Protein AF-A0A3L7ZQC3-F1 (afdb_monomer_lite)

Radius of gyration: 14.86 Å; chains: 1; bounding box: 31×25×50 Å

Secondary structure (DSSP, 8-state):
-PPPEEETTTEEE--TTGGGTB-TT----HHHHHHHHHHHHHHTTS-HHHHHHHHHHHHTTPPBEEEE-TT-SSSEEEETTTTEEEESSGGG--HHHHHHHHHHHHIIIIIIGGG--GGGTTHHHHHHH-

Organism: Parabacteroides distasonis (NCBI:txid823)

Sequence (130 aa):
MGKRYYIGDLWYFEFPHLKDIYAPMSNLNIAEKSYLEYALQTITQRPADFSKVYQKLLATKKLIKFQINPKAISNAQYNKDNISIEFKDSYVIDDDKLMEELLHAAQHLVYYGEVMDNKYRYYEFEVKCF

pLDDT: mean 83.05, std 15.86, range [41.5, 97.81]

Structure (mmCIF, N/CA/C/O backbone):
data_AF-A0A3L7ZQC3-F1
#
_entry.id   AF-A0A3L7ZQC3-F1
#
loop_
_atom_site.group_PDB
_atom_site.id
_atom_site.type_symbol
_atom_site.label_atom_id
_atom_site.label_alt_id
_atom_site.label_comp_id
_atom_site.label_asym_id
_atom_site.label_entity_id
_atom_site.label_seq_id
_atom_site.pdbx_PDB_ins_code
_atom_site.Cartn_x
_atom_site.Cartn_y
_atom_site.Cartn_z
_atom_site.occupancy
_atom_site.B_iso_or_equiv
_atom_site.auth_seq_id
_atom_site.auth_comp_id
_atom_site.auth_asym_id
_atom_site.auth_atom_id
_atom_site.pdbx_PDB_model_num
ATOM 1 N N . MET A 1 1 ? -13.328 6.052 -14.174 1.00 42.12 1 MET A N 1
ATOM 2 C CA . MET A 1 1 ? -12.371 5.551 -15.187 1.00 42.12 1 MET A CA 1
ATOM 3 C C . MET A 1 1 ? -10.971 5.636 -14.600 1.00 42.12 1 MET A C 1
ATOM 5 O O . MET A 1 1 ? -10.645 6.679 -14.048 1.00 42.12 1 MET A O 1
ATOM 9 N N . GLY A 1 2 ? -10.211 4.536 -14.616 1.00 52.31 2 GLY A N 1
ATOM 10 C CA . GLY A 1 2 ? -8.848 4.475 -14.069 1.00 52.31 2 GLY A CA 1
ATOM 11 C C . GLY A 1 2 ? -7.821 5.178 -14.963 1.00 52.31 2 GLY A C 1
ATOM 12 O O . GLY A 1 2 ? -8.087 5.452 -16.133 1.00 52.31 2 GLY A O 1
ATOM 13 N N . LYS A 1 3 ? -6.650 5.496 -14.404 1.00 59.88 3 LYS A N 1
ATOM 14 C CA . LYS A 1 3 ? -5.541 6.118 -15.138 1.00 59.88 3 LYS A CA 1
ATOM 15 C C . LYS A 1 3 ? -4.876 5.057 -16.031 1.00 59.88 3 LYS A C 1
ATOM 17 O O . LYS A 1 3 ? -4.499 4.005 -15.526 1.00 59.88 3 LYS A O 1
ATOM 22 N N . ARG A 1 4 ? -4.754 5.324 -17.337 1.00 64.50 4 ARG A N 1
ATOM 23 C CA . ARG A 1 4 ? -4.095 4.435 -18.316 1.00 64.50 4 ARG A CA 1
ATOM 24 C C . ARG A 1 4 ? -2.609 4.773 -18.428 1.00 64.50 4 ARG A C 1
ATOM 26 O O . ARG A 1 4 ? -2.265 5.953 -18.516 1.00 64.50 4 ARG A O 1
ATOM 33 N N . TYR A 1 5 ? -1.751 3.757 -18.441 1.00 64.75 5 TYR A N 1
ATOM 34 C CA . TYR A 1 5 ? -0.300 3.903 -18.613 1.00 64.75 5 TYR A CA 1
ATOM 35 C C . TYR A 1 5 ? 0.123 3.274 -19.941 1.00 64.75 5 TYR A C 1
ATOM 37 O O . TYR A 1 5 ? -0.251 2.135 -20.194 1.00 64.75 5 TYR A O 1
ATOM 45 N N . TYR A 1 6 ? 0.881 3.997 -20.770 1.00 60.97 6 TYR A N 1
ATOM 46 C CA . TYR A 1 6 ? 1.223 3.585 -22.139 1.00 60.97 6 TYR A CA 1
ATOM 47 C C . TYR A 1 6 ? 2.708 3.208 -22.276 1.00 60.97 6 TYR A C 1
ATOM 49 O O . TYR A 1 6 ? 3.563 3.889 -21.706 1.00 60.97 6 TYR A O 1
ATOM 57 N N . ILE A 1 7 ? 3.012 2.164 -23.059 1.00 56.12 7 ILE A N 1
ATOM 58 C CA . ILE A 1 7 ? 4.359 1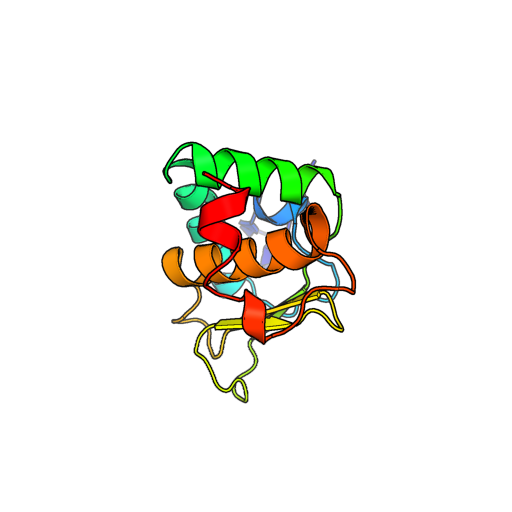.864 -23.583 1.00 56.12 7 ILE A CA 1
ATOM 59 C C . ILE A 1 7 ? 4.264 1.809 -25.115 1.00 56.12 7 ILE A C 1
ATOM 61 O O . ILE A 1 7 ? 3.686 0.872 -25.670 1.00 56.12 7 ILE A O 1
ATOM 65 N N . GLY A 1 8 ? 4.825 2.810 -25.802 1.00 59.94 8 GLY A N 1
ATOM 66 C CA . GLY A 1 8 ? 4.638 2.980 -27.250 1.00 59.94 8 GLY A CA 1
ATOM 67 C C . GLY A 1 8 ? 3.168 3.209 -27.637 1.00 59.94 8 GLY A C 1
ATOM 68 O O . GLY A 1 8 ? 2.347 3.560 -26.791 1.00 59.94 8 GLY A O 1
ATOM 69 N N . ASP A 1 9 ? 2.832 2.978 -28.908 1.00 62.91 9 ASP A N 1
ATOM 70 C CA . ASP A 1 9 ? 1.505 3.301 -29.465 1.00 62.91 9 ASP A CA 1
ATOM 71 C C . ASP A 1 9 ? 0.459 2.177 -29.303 1.00 62.91 9 ASP A C 1
ATOM 73 O O . ASP A 1 9 ? -0.687 2.333 -29.723 1.00 62.91 9 ASP A O 1
ATOM 77 N N . LEU A 1 10 ? 0.833 1.026 -28.721 1.00 60.12 10 LEU A N 1
ATOM 78 C CA . LEU A 1 10 ? 0.034 -0.210 -28.806 1.00 60.12 10 LEU A CA 1
ATOM 79 C C . LEU A 1 10 ? -0.324 -0.870 -27.465 1.00 60.12 10 LEU A C 1
ATOM 81 O O . LEU A 1 10 ? -1.218 -1.713 -27.442 1.00 60.12 10 LEU A O 1
ATOM 85 N N . TRP A 1 11 ? 0.322 -0.505 -26.353 1.00 60.62 11 TRP A N 1
ATOM 86 C CA . TRP A 1 11 ? 0.126 -1.192 -25.070 1.00 60.62 11 TRP A CA 1
ATOM 87 C C . TRP A 1 11 ? -0.323 -0.225 -23.984 1.00 60.62 11 TRP A C 1
ATOM 89 O O . TRP A 1 11 ? 0.365 0.759 -23.704 1.00 60.62 11 TRP A O 1
ATOM 99 N N . TYR A 1 12 ? -1.460 -0.528 -23.355 1.00 66.12 12 TYR A N 1
ATOM 100 C CA . TYR A 1 12 ? -1.938 0.165 -22.165 1.00 66.12 12 TYR A CA 1
ATOM 101 C C . TYR A 1 12 ? -2.058 -0.806 -20.987 1.00 66.12 12 TYR A C 1
ATOM 103 O O . TYR A 1 12 ? -2.468 -1.953 -21.152 1.00 66.12 12 TYR A O 1
ATOM 111 N N . PHE A 1 13 ? -1.716 -0.327 -19.793 1.00 76.69 13 PHE A N 1
ATOM 112 C CA . PHE A 1 13 ? -1.862 -1.058 -18.536 1.00 76.69 13 PHE A CA 1
ATOM 113 C C . PHE A 1 13 ? -2.930 -0.384 -17.677 1.00 76.69 13 PHE A C 1
ATOM 115 O O . PHE A 1 13 ? -2.953 0.849 -17.554 1.00 76.69 13 PHE A O 1
ATOM 122 N N . GLU A 1 14 ? -3.802 -1.192 -17.079 1.00 82.56 14 GLU A N 1
ATOM 123 C CA . GLU A 1 14 ? -4.790 -0.753 -16.098 1.00 82.56 14 GLU A CA 1
ATOM 124 C C . GLU A 1 14 ? -4.498 -1.408 -14.749 1.00 82.56 14 GLU A C 1
ATOM 126 O O . GLU A 1 14 ? -4.213 -2.599 -14.675 1.00 82.56 14 GLU A O 1
ATOM 131 N N . PHE A 1 15 ? -4.586 -0.606 -13.690 1.00 89.12 15 PHE A N 1
ATOM 132 C CA . PHE A 1 15 ? -4.337 -1.031 -12.316 1.00 89.12 15 PHE A CA 1
ATOM 133 C C . PHE A 1 15 ? -5.558 -0.683 -11.449 1.00 89.12 15 PHE A C 1
ATOM 135 O O . PHE A 1 15 ? -5.582 0.364 -10.782 1.00 89.12 15 PHE A O 1
ATOM 142 N N . PRO A 1 16 ? -6.658 -1.446 -11.585 1.00 88.06 16 PRO A N 1
ATOM 143 C CA . PRO A 1 16 ? -7.925 -1.136 -10.938 1.00 88.06 16 PRO A CA 1
ATOM 144 C C . PRO A 1 16 ? -7.865 -1.135 -9.410 1.00 88.06 16 PRO A C 1
ATOM 146 O O . PRO A 1 16 ? -8.652 -0.390 -8.829 1.00 88.06 16 PRO A O 1
ATOM 149 N N . HIS A 1 17 ? -6.983 -1.910 -8.777 1.00 89.50 17 HIS 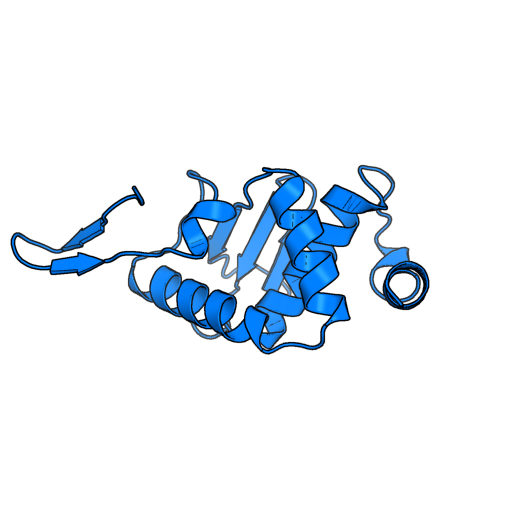A N 1
ATOM 150 C CA . HIS A 1 17 ? -6.828 -1.942 -7.322 1.00 89.50 17 HIS A CA 1
ATOM 151 C C . HIS A 1 17 ? -5.902 -0.828 -6.825 1.00 89.50 17 HIS A C 1
ATOM 153 O O . HIS A 1 17 ? -6.194 -0.179 -5.819 1.00 89.50 17 HIS A O 1
ATOM 159 N N . LEU A 1 18 ? -4.831 -0.518 -7.563 1.00 90.62 18 LEU A N 1
ATOM 160 C CA . LEU A 1 18 ? -3.933 0.582 -7.205 1.00 90.62 18 LEU A CA 1
ATOM 161 C C . LEU A 1 18 ? -4.641 1.936 -7.152 1.00 90.62 18 LEU A C 1
ATOM 163 O O . LEU A 1 18 ? -4.312 2.761 -6.302 1.00 90.62 18 LEU A O 1
ATOM 167 N N . LYS A 1 19 ? -5.622 2.186 -8.026 1.00 88.75 19 LYS A N 1
ATOM 168 C CA . LYS A 1 19 ? -6.289 3.499 -8.125 1.00 88.75 19 LYS A CA 1
ATOM 169 C C . LYS A 1 19 ? -6.872 4.000 -6.789 1.00 88.75 19 LYS A C 1
ATOM 171 O O . LYS A 1 19 ? -6.998 5.209 -6.616 1.00 88.75 19 LYS A O 1
ATOM 176 N N . ASP A 1 20 ? -7.240 3.087 -5.889 1.00 90.38 20 ASP A N 1
ATOM 177 C CA . ASP A 1 20 ? -7.967 3.399 -4.657 1.00 90.38 20 ASP A CA 1
ATOM 178 C C . ASP A 1 20 ? -7.025 3.738 -3.487 1.00 90.38 20 ASP A C 1
ATOM 180 O O . ASP A 1 20 ? -7.465 4.306 -2.489 1.00 90.38 20 ASP A O 1
ATOM 184 N N . ILE A 1 21 ? -5.727 3.432 -3.610 1.00 94.06 21 ILE A N 1
ATOM 185 C CA . ILE A 1 21 ? -4.752 3.575 -2.517 1.00 94.06 21 ILE A CA 1
ATOM 186 C C . ILE A 1 21 ? -3.421 4.212 -2.942 1.00 94.06 21 ILE A C 1
ATOM 188 O O . ILE A 1 21 ? -2.646 4.638 -2.093 1.00 94.06 21 ILE A O 1
ATOM 192 N N . TYR A 1 22 ? -3.130 4.318 -4.237 1.00 95.19 22 TYR A N 1
ATOM 193 C CA . TYR A 1 22 ? -1.817 4.717 -4.743 1.00 95.19 22 TYR A CA 1
ATOM 194 C C . TYR A 1 22 ? -1.640 6.238 -4.833 1.00 95.19 22 TYR A C 1
ATOM 196 O O . TYR A 1 22 ? -2.343 6.925 -5.578 1.00 95.19 22 TYR A O 1
ATOM 204 N N . ALA A 1 23 ? -0.651 6.783 -4.122 1.00 96.31 23 ALA A N 1
ATOM 205 C CA . ALA A 1 23 ? -0.363 8.214 -4.156 1.00 96.31 23 ALA A CA 1
ATOM 206 C C . ALA A 1 23 ? 0.385 8.631 -5.440 1.00 96.31 23 ALA A C 1
ATOM 208 O O . ALA A 1 23 ? 1.271 7.904 -5.898 1.00 96.31 23 ALA A O 1
ATOM 209 N N . PRO A 1 24 ? 0.135 9.841 -5.984 1.00 91.56 24 PRO A N 1
ATOM 210 C CA . PRO A 1 24 ? 0.833 10.344 -7.172 1.00 91.56 24 PRO A CA 1
ATOM 211 C C . PRO A 1 24 ? 2.359 10.457 -7.036 1.00 91.56 24 PRO A C 1
ATOM 213 O O . PRO A 1 24 ? 3.052 10.396 -8.044 1.00 91.56 24 PRO A O 1
ATOM 216 N N . MET A 1 25 ? 2.876 10.623 -5.812 1.00 92.62 25 MET A N 1
ATOM 217 C CA . MET A 1 25 ? 4.315 10.756 -5.523 1.00 92.62 25 MET A CA 1
ATOM 218 C C . MET A 1 25 ? 5.057 9.412 -5.411 1.00 92.62 25 MET A C 1
ATOM 220 O O . MET A 1 25 ? 6.225 9.379 -5.031 1.00 92.62 25 MET A O 1
ATOM 224 N N . SER A 1 26 ? 4.381 8.298 -5.685 1.00 94.94 26 SER A N 1
ATOM 225 C CA . SER A 1 26 ? 4.980 6.961 -5.711 1.00 94.94 26 SER A CA 1
ATOM 226 C C . SER A 1 26 ? 5.953 6.811 -6.887 1.00 94.94 26 SER A C 1
ATOM 228 O O . SER A 1 26 ? 5.706 7.359 -7.962 1.00 94.94 26 SER A O 1
ATOM 230 N N . ASN A 1 27 ? 7.035 6.046 -6.711 1.00 94.44 27 ASN A N 1
ATOM 231 C CA . ASN A 1 27 ? 8.110 5.929 -7.710 1.00 94.44 27 ASN A CA 1
ATOM 232 C C . ASN A 1 27 ? 8.160 4.573 -8.438 1.00 94.44 27 ASN A C 1
ATOM 234 O O . ASN A 1 27 ? 9.112 4.326 -9.174 1.00 94.44 27 ASN A O 1
ATOM 238 N N . LEU A 1 28 ? 7.144 3.718 -8.263 1.00 95.06 28 LEU A N 1
ATOM 239 C CA . LEU A 1 28 ? 7.130 2.397 -8.893 1.00 95.06 28 LEU A CA 1
ATOM 240 C C . LEU A 1 28 ? 7.041 2.490 -10.425 1.00 95.06 28 LEU A C 1
ATOM 242 O O . LEU A 1 28 ? 6.186 3.197 -10.984 1.00 95.06 28 LEU A O 1
ATOM 246 N N . ASN A 1 29 ? 7.885 1.716 -11.102 1.00 93.75 29 ASN A N 1
ATOM 247 C CA . ASN A 1 29 ? 7.813 1.500 -12.542 1.00 93.75 29 ASN A CA 1
ATOM 248 C C . ASN A 1 29 ? 6.631 0.574 -12.913 1.00 93.75 29 ASN A C 1
ATOM 250 O O . ASN A 1 29 ? 5.850 0.150 -12.062 1.00 93.75 29 ASN A O 1
ATOM 254 N N . ILE A 1 30 ? 6.443 0.292 -14.206 1.00 91.75 30 ILE A N 1
ATOM 255 C CA . ILE A 1 30 ? 5.289 -0.492 -14.689 1.00 91.75 30 ILE A CA 1
ATOM 256 C C . ILE A 1 30 ? 5.332 -1.949 -14.201 1.00 91.75 30 ILE A C 1
ATOM 258 O O . ILE A 1 30 ? 4.292 -2.488 -13.822 1.00 91.75 30 ILE A O 1
ATOM 262 N N . ALA A 1 31 ? 6.511 -2.575 -14.170 1.00 92.38 31 ALA A N 1
ATOM 263 C CA . ALA A 1 31 ? 6.657 -3.945 -13.681 1.00 92.38 31 ALA A CA 1
ATOM 264 C C . ALA A 1 31 ? 6.339 -4.028 -12.180 1.00 92.38 31 ALA A C 1
ATOM 266 O O . ALA A 1 31 ? 5.537 -4.852 -11.757 1.00 92.38 31 ALA A O 1
ATOM 267 N N . GLU A 1 32 ? 6.865 -3.094 -11.390 1.00 95.81 32 GLU A N 1
ATOM 268 C CA . GLU A 1 32 ? 6.608 -3.003 -9.947 1.00 95.81 32 GLU A CA 1
ATOM 269 C C . GLU A 1 32 ? 5.141 -2.709 -9.626 1.00 95.81 32 GLU A C 1
ATOM 271 O O . GLU A 1 32 ? 4.581 -3.290 -8.699 1.00 95.81 32 GLU A O 1
ATOM 276 N N . LYS A 1 33 ? 4.485 -1.850 -10.415 1.00 95.44 33 LYS A N 1
ATOM 277 C CA . LYS A 1 33 ? 3.033 -1.642 -10.314 1.00 95.44 33 LYS A CA 1
ATOM 278 C C . LYS A 1 33 ? 2.254 -2.914 -10.612 1.00 95.44 33 LYS A C 1
ATOM 280 O O . LYS A 1 33 ? 1.244 -3.147 -9.966 1.00 95.44 33 LYS A O 1
ATOM 285 N N . SER A 1 34 ? 2.721 -3.729 -11.553 1.00 93.62 34 SER A N 1
ATOM 286 C CA . SER A 1 34 ? 2.078 -5.003 -11.886 1.00 93.62 34 SER A CA 1
ATOM 287 C C . SER A 1 34 ? 2.203 -6.007 -10.737 1.00 93.62 34 SER A C 1
ATOM 289 O O . SER A 1 34 ? 1.218 -6.657 -10.401 1.00 93.62 34 SER A O 1
ATOM 291 N N . TYR A 1 35 ? 3.365 -6.078 -10.075 1.00 95.25 35 TYR A N 1
ATOM 292 C CA . TYR A 1 35 ? 3.532 -6.893 -8.865 1.00 95.25 35 TYR A CA 1
ATOM 293 C C . TYR A 1 35 ? 2.645 -6.399 -7.720 1.00 95.25 35 TYR A C 1
ATOM 295 O O . TYR A 1 35 ? 1.957 -7.194 -7.084 1.00 95.25 35 TYR A O 1
ATOM 303 N N . LEU A 1 36 ? 2.595 -5.082 -7.501 1.00 95.69 36 LEU A N 1
ATOM 304 C CA . LEU A 1 36 ? 1.771 -4.501 -6.446 1.00 95.69 36 LEU A CA 1
ATOM 305 C C . LEU A 1 36 ? 0.270 -4.689 -6.715 1.00 95.69 36 LEU A C 1
ATOM 307 O O . LEU A 1 36 ? -0.480 -4.999 -5.797 1.00 95.69 36 LEU A O 1
ATOM 311 N N . GLU A 1 37 ? -0.174 -4.535 -7.962 1.00 94.38 37 GLU A N 1
ATOM 312 C CA . GLU A 1 37 ? -1.558 -4.797 -8.370 1.00 94.38 37 GLU A CA 1
ATOM 313 C C . GLU A 1 37 ? -1.940 -6.260 -8.130 1.00 94.38 37 GLU A C 1
ATOM 315 O O . GLU A 1 37 ? -3.001 -6.526 -7.569 1.00 94.38 37 GLU A O 1
ATOM 320 N N . TYR A 1 38 ? -1.061 -7.200 -8.491 1.00 92.62 38 TYR A N 1
ATOM 321 C CA . TYR A 1 38 ? -1.271 -8.621 -8.224 1.00 92.62 38 TYR A CA 1
ATOM 322 C C . TYR A 1 38 ? -1.383 -8.902 -6.717 1.00 92.62 38 TYR A C 1
ATOM 324 O O . TYR A 1 38 ? -2.328 -9.556 -6.283 1.00 92.62 38 TYR A O 1
ATOM 332 N N . ALA A 1 39 ? -0.486 -8.341 -5.903 1.00 92.50 39 ALA A N 1
ATOM 333 C CA . ALA A 1 39 ? -0.537 -8.480 -4.447 1.00 92.50 39 ALA A CA 1
ATOM 334 C C . ALA A 1 39 ? -1.817 -7.868 -3.834 1.00 92.50 39 ALA A C 1
ATOM 336 O O . ALA A 1 39 ? -2.425 -8.434 -2.926 1.00 92.50 39 ALA A O 1
ATOM 337 N N . LEU A 1 40 ? -2.288 -6.731 -4.358 1.00 92.12 40 LEU A N 1
ATOM 338 C CA . LEU A 1 40 ? -3.566 -6.130 -3.955 1.00 92.12 40 LEU A CA 1
ATOM 339 C C . LEU A 1 40 ? -4.777 -6.975 -4.372 1.00 92.12 40 LEU A C 1
ATOM 341 O O . LEU A 1 40 ? -5.784 -7.006 -3.664 1.00 92.12 40 LEU A O 1
ATOM 345 N N . GLN A 1 41 ? -4.694 -7.675 -5.500 1.00 90.19 41 GLN A N 1
ATOM 346 C CA . GLN A 1 41 ? -5.746 -8.580 -5.943 1.00 90.19 41 GLN A CA 1
ATOM 347 C C . GLN A 1 41 ? -5.876 -9.784 -4.995 1.00 90.19 41 GLN A C 1
ATOM 349 O O . GLN A 1 41 ? -6.994 -10.137 -4.603 1.00 90.19 41 GLN A O 1
ATOM 354 N N . THR A 1 42 ? -4.759 -10.394 -4.580 1.00 87.31 42 THR A N 1
ATOM 355 C CA . THR A 1 42 ? -4.771 -11.569 -3.685 1.00 87.31 42 THR A CA 1
ATOM 356 C C . THR A 1 42 ? -5.197 -11.226 -2.259 1.00 87.31 42 THR A C 1
ATOM 358 O O . THR A 1 42 ? -5.746 -12.077 -1.561 1.00 87.31 42 THR A O 1
ATOM 361 N N . ILE A 1 43 ? -5.065 -9.965 -1.840 1.00 79.75 43 ILE A N 1
ATOM 362 C CA . ILE A 1 43 ? -5.568 -9.469 -0.551 1.00 79.75 43 ILE A CA 1
ATOM 363 C C . ILE A 1 43 ? -7.059 -9.768 -0.338 1.00 79.75 43 ILE A C 1
ATOM 365 O O . ILE A 1 43 ? -7.471 -10.075 0.779 1.00 79.75 43 ILE A O 1
ATOM 369 N N . THR A 1 44 ? -7.870 -9.747 -1.398 1.00 70.81 44 THR A N 1
ATOM 370 C CA . THR A 1 44 ? -9.310 -10.062 -1.311 1.00 70.81 44 THR A CA 1
ATOM 371 C C . THR A 1 44 ? -9.606 -11.523 -0.953 1.00 70.81 44 THR A C 1
ATOM 373 O O . THR A 1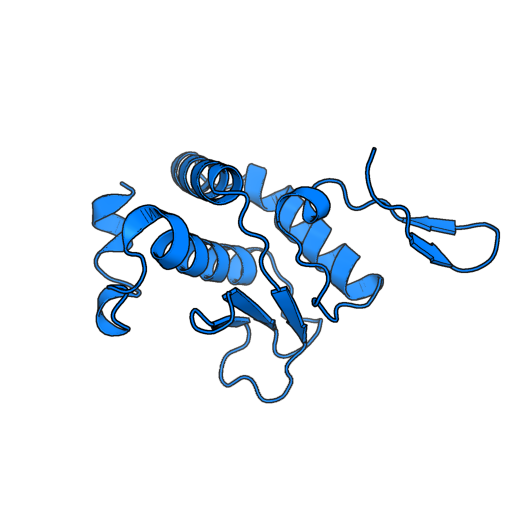 44 ? -10.733 -11.848 -0.586 1.00 70.81 44 THR A O 1
ATOM 376 N N . GLN A 1 45 ? -8.601 -12.399 -1.027 1.00 81.69 45 GLN A N 1
ATOM 377 C CA . GLN A 1 45 ? -8.681 -13.820 -0.677 1.00 81.69 45 GLN A CA 1
ATOM 378 C C . GLN A 1 45 ? -8.245 -14.088 0.773 1.00 81.69 45 GLN A C 1
ATOM 380 O O . GLN A 1 45 ? -8.321 -15.222 1.247 1.00 81.69 45 GLN A O 1
ATOM 385 N N . ARG A 1 46 ? -7.768 -13.059 1.486 1.00 79.81 46 ARG A N 1
ATOM 386 C CA . ARG A 1 46 ? -7.318 -13.157 2.879 1.00 79.81 46 ARG A CA 1
ATOM 387 C C . ARG A 1 46 ? -8.517 -13.243 3.840 1.00 79.81 46 ARG A C 1
ATOM 389 O O . ARG A 1 46 ? -9.640 -12.910 3.451 1.00 79.81 46 ARG A O 1
ATOM 396 N N . PRO A 1 47 ? -8.307 -13.675 5.102 1.00 81.31 47 PRO A N 1
ATOM 397 C CA . PRO A 1 47 ? -9.382 -13.823 6.082 1.00 81.31 47 PRO A CA 1
ATOM 398 C C . PRO A 1 47 ? -10.288 -12.590 6.192 1.00 81.31 47 PRO A C 1
ATOM 400 O O . PRO A 1 47 ? -9.848 -11.448 6.020 1.00 81.31 47 PRO A O 1
ATOM 403 N N . ALA A 1 48 ? -11.562 -12.827 6.516 1.00 80.44 48 ALA A N 1
ATOM 404 C CA . ALA A 1 48 ? -12.602 -11.797 6.527 1.00 80.44 48 ALA A CA 1
ATOM 405 C C . ALA A 1 48 ? -12.235 -10.573 7.383 1.00 80.44 48 ALA A C 1
ATOM 407 O O . ALA A 1 48 ? -12.590 -9.446 7.035 1.00 80.44 48 ALA A O 1
ATOM 408 N N . ASP A 1 49 ? -11.499 -10.769 8.472 1.00 79.38 49 ASP A N 1
ATOM 409 C CA . ASP A 1 49 ? -11.111 -9.680 9.365 1.00 79.38 49 ASP A CA 1
ATOM 410 C C . ASP A 1 49 ? -10.044 -8.767 8.756 1.00 79.38 49 ASP A C 1
ATOM 412 O O . ASP A 1 49 ? -10.174 -7.545 8.849 1.00 79.38 49 ASP A O 1
ATOM 416 N N . PHE A 1 50 ? -9.075 -9.313 8.009 1.00 83.50 50 PHE A N 1
ATOM 417 C CA . PHE A 1 50 ? -8.155 -8.482 7.227 1.00 83.50 50 PHE A CA 1
ATOM 418 C C . PHE A 1 50 ? -8.913 -7.684 6.163 1.00 83.50 50 PHE A C 1
ATOM 420 O O . PHE A 1 50 ? -8.711 -6.477 6.024 1.00 83.50 50 PHE A O 1
ATOM 427 N N . SER A 1 51 ? -9.853 -8.328 5.466 1.00 84.75 51 SER A N 1
ATOM 428 C CA . SER A 1 51 ? -10.698 -7.647 4.481 1.00 84.75 51 SER A CA 1
ATOM 429 C C . SER A 1 51 ? -11.456 -6.464 5.100 1.00 84.75 51 SER A C 1
ATOM 431 O O . SER A 1 51 ? -11.484 -5.383 4.512 1.00 84.75 51 SER A O 1
ATOM 433 N N . LYS A 1 52 ? -12.009 -6.603 6.315 1.00 86.25 52 LYS A N 1
ATOM 434 C CA . LYS A 1 52 ? -12.664 -5.489 7.034 1.00 86.25 52 LYS A CA 1
ATOM 435 C C . LYS A 1 52 ? -11.690 -4.350 7.343 1.00 86.25 52 LYS A C 1
ATOM 437 O O . LYS A 1 52 ? -12.047 -3.185 7.168 1.00 86.25 52 LYS A O 1
ATOM 442 N N . VAL A 1 53 ? -10.480 -4.667 7.805 1.00 87.44 53 VAL A N 1
ATOM 443 C CA . VAL A 1 53 ? -9.434 -3.669 8.081 1.00 87.44 53 VAL A CA 1
ATOM 444 C C . VAL A 1 53 ? -9.066 -2.911 6.807 1.00 87.44 53 VAL A C 1
ATOM 446 O O . VAL A 1 53 ? -9.049 -1.680 6.811 1.00 87.44 53 VAL A O 1
ATOM 449 N N . TYR A 1 54 ? -8.839 -3.626 5.708 1.00 90.19 54 TYR A N 1
ATOM 450 C CA . TYR A 1 54 ? -8.489 -3.026 4.427 1.00 90.19 54 TYR A CA 1
ATOM 451 C C . TYR A 1 54 ? -9.604 -2.115 3.891 1.00 90.19 54 TYR A C 1
ATOM 453 O O . TYR A 1 54 ? -9.337 -0.990 3.476 1.00 90.19 54 TYR A O 1
ATOM 461 N N . GLN A 1 55 ? -10.872 -2.528 3.995 1.00 90.69 55 GLN A N 1
ATOM 462 C CA . GLN A 1 55 ? -12.007 -1.677 3.615 1.00 90.69 55 GLN A CA 1
ATOM 463 C C . GLN A 1 55 ? -12.088 -0.395 4.456 1.00 90.69 55 GLN A C 1
ATOM 465 O O . GLN A 1 55 ? -12.341 0.683 3.916 1.00 90.69 55 GLN A O 1
ATOM 470 N N . LYS A 1 56 ? -11.821 -0.472 5.768 1.00 91.19 56 LYS A N 1
ATOM 471 C CA . LYS A 1 56 ? -11.738 0.726 6.621 1.00 91.19 56 LYS A CA 1
ATOM 472 C C . LYS A 1 56 ? -10.585 1.641 6.210 1.00 91.19 56 LYS A C 1
ATOM 474 O O . LYS A 1 56 ? -10.767 2.855 6.195 1.00 91.19 56 LYS A O 1
ATOM 479 N N . LEU A 1 57 ? -9.430 1.078 5.851 1.00 92.06 57 LEU A N 1
ATOM 480 C CA . LEU A 1 57 ? -8.293 1.843 5.339 1.00 92.06 57 LEU A CA 1
ATOM 481 C C . LEU A 1 57 ? -8.668 2.586 4.048 1.00 92.06 57 LEU A C 1
ATOM 483 O O . LEU A 1 57 ? -8.467 3.798 3.973 1.00 92.06 57 LEU A O 1
ATOM 487 N N . LEU A 1 58 ? -9.291 1.911 3.077 1.00 93.00 58 LEU A N 1
ATOM 488 C CA . LEU A 1 58 ? -9.767 2.543 1.839 1.00 93.00 58 LEU A CA 1
ATOM 489 C C . LEU A 1 58 ? -10.804 3.648 2.106 1.00 93.00 58 LEU A C 1
ATOM 491 O O . LEU A 1 58 ? -10.768 4.705 1.473 1.00 93.00 58 LEU A O 1
ATOM 495 N N . ALA A 1 59 ? -11.688 3.459 3.091 1.00 94.12 59 ALA A N 1
ATOM 496 C CA . ALA A 1 59 ? -12.691 4.455 3.469 1.00 94.12 59 ALA A CA 1
ATOM 497 C C . ALA A 1 59 ? -12.087 5.780 3.978 1.00 94.12 59 ALA A C 1
ATOM 499 O O . ALA A 1 59 ? -12.745 6.819 3.890 1.00 94.12 59 ALA A O 1
ATOM 500 N N . THR A 1 60 ? -10.829 5.782 4.443 1.00 91.94 60 THR A N 1
ATOM 501 C CA . THR A 1 60 ? -10.120 7.020 4.823 1.00 91.94 60 THR A CA 1
ATOM 502 C C . THR A 1 60 ? -9.833 7.936 3.630 1.00 91.94 60 THR A C 1
ATOM 504 O O . THR A 1 60 ? -9.578 9.127 3.821 1.00 91.94 60 THR A O 1
ATO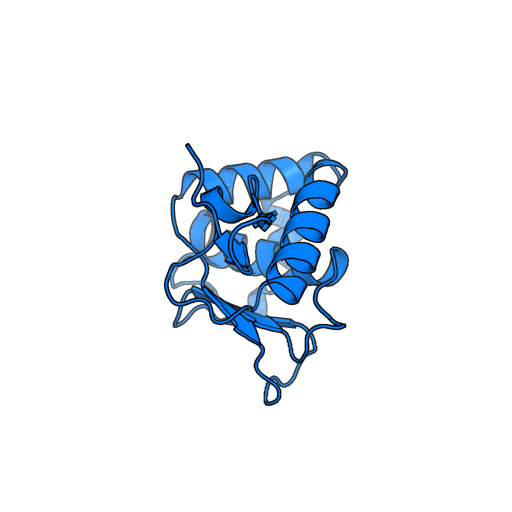M 507 N N . LYS A 1 61 ? -9.843 7.391 2.401 1.00 92.69 61 LYS A N 1
ATOM 508 C CA . LYS A 1 61 ? -9.429 8.058 1.152 1.00 92.69 61 LYS A CA 1
ATOM 509 C C . LYS A 1 61 ? -8.002 8.622 1.190 1.00 92.69 61 LYS A C 1
ATOM 511 O O . LYS A 1 61 ? -7.640 9.452 0.354 1.00 92.69 61 LYS A O 1
ATOM 516 N N . LYS A 1 62 ? -7.189 8.214 2.169 1.00 93.25 62 LYS A N 1
ATOM 517 C CA . LYS A 1 62 ? -5.774 8.570 2.243 1.00 93.25 62 LYS A CA 1
ATOM 518 C C . LYS A 1 62 ? -5.011 7.708 1.246 1.00 93.25 62 LYS A C 1
ATOM 520 O O . LYS A 1 62 ? -5.165 6.492 1.224 1.00 93.25 62 LYS A O 1
ATOM 525 N N . LEU A 1 63 ? -4.188 8.354 0.429 1.00 95.75 63 LEU A N 1
ATOM 526 C CA . LEU A 1 63 ? -3.333 7.668 -0.531 1.00 95.75 63 LEU A CA 1
ATOM 527 C C . LEU A 1 63 ? -1.971 7.390 0.103 1.00 95.75 63 LEU A C 1
ATOM 529 O O . LEU A 1 63 ? -1.408 8.253 0.776 1.00 95.75 63 LEU A O 1
ATOM 533 N N . ILE A 1 64 ? -1.443 6.200 -0.150 1.00 96.88 64 ILE A N 1
ATOM 534 C CA . ILE A 1 64 ? -0.154 5.722 0.331 1.00 96.88 64 ILE A CA 1
ATOM 535 C C . ILE A 1 64 ? 0.872 5.872 -0.786 1.00 96.88 64 ILE A C 1
ATOM 537 O O . ILE A 1 64 ? 0.639 5.485 -1.935 1.00 96.88 64 ILE A O 1
ATOM 541 N N . LYS A 1 65 ? 2.028 6.445 -0.456 1.00 97.81 65 LYS A N 1
ATOM 542 C CA . LYS A 1 65 ? 3.169 6.494 -1.368 1.00 97.81 65 LYS A CA 1
ATOM 543 C C . LYS A 1 65 ? 3.856 5.130 -1.393 1.00 97.81 65 LYS A C 1
ATOM 545 O O . LYS A 1 65 ? 4.381 4.695 -0.378 1.00 97.81 65 LYS A O 1
ATOM 550 N N . PHE A 1 66 ? 3.903 4.485 -2.550 1.00 97.62 66 PHE A N 1
ATOM 551 C CA . PHE A 1 66 ? 4.638 3.236 -2.736 1.00 97.62 66 PHE A CA 1
ATOM 552 C C . PHE A 1 66 ? 5.977 3.517 -3.402 1.00 97.62 66 PHE A C 1
ATOM 554 O O . PHE A 1 66 ? 6.032 4.216 -4.421 1.00 97.62 66 PHE A O 1
ATOM 561 N N . GLN A 1 67 ? 7.060 3.004 -2.827 1.00 96.94 67 GLN A N 1
ATOM 562 C CA . GLN A 1 67 ? 8.390 3.304 -3.339 1.00 96.94 67 GLN A CA 1
ATOM 563 C C . GLN A 1 67 ? 9.389 2.161 -3.202 1.00 96.94 67 GLN A C 1
ATOM 565 O O . GLN A 1 67 ? 9.356 1.430 -2.219 1.00 96.94 67 GLN A O 1
ATOM 570 N N . ILE A 1 68 ? 10.314 2.061 -4.157 1.00 97.44 68 ILE A N 1
ATOM 571 C CA . ILE A 1 68 ? 11.544 1.287 -3.978 1.00 97.44 68 ILE A CA 1
ATOM 572 C C . ILE A 1 68 ? 12.560 2.146 -3.220 1.00 97.44 68 ILE A C 1
ATOM 574 O O . ILE A 1 68 ? 12.897 3.254 -3.649 1.00 97.44 68 ILE A O 1
ATOM 578 N N . ASN A 1 69 ? 13.054 1.625 -2.100 1.00 95.62 69 ASN A N 1
ATOM 579 C CA . ASN A 1 69 ? 14.103 2.208 -1.277 1.00 95.62 69 ASN A CA 1
ATOM 580 C C . ASN A 1 69 ? 15.161 1.141 -0.929 1.00 95.62 69 ASN A C 1
ATOM 582 O O . ASN A 1 69 ? 15.050 0.479 0.103 1.00 95.62 69 ASN A O 1
ATOM 586 N N . PRO A 1 70 ? 16.251 1.023 -1.710 1.00 94.56 70 PRO A N 1
ATOM 587 C CA . PRO A 1 70 ? 17.311 0.037 -1.460 1.00 94.56 70 PRO A CA 1
ATOM 588 C C . PRO A 1 70 ? 18.046 0.218 -0.127 1.00 94.56 70 PRO A C 1
ATOM 590 O O . PRO A 1 70 ? 18.767 -0.676 0.314 1.00 94.56 70 PRO A O 1
ATOM 593 N N . LYS A 1 71 ? 17.882 1.382 0.515 1.00 93.44 71 LYS A N 1
ATOM 594 C CA . LYS A 1 71 ? 18.456 1.698 1.827 1.00 93.44 71 LYS A CA 1
ATOM 595 C C . LYS A 1 71 ? 17.529 1.326 2.989 1.00 93.44 71 LYS A C 1
ATOM 597 O O . LYS A 1 71 ? 17.906 1.555 4.136 1.00 93.44 71 LYS A O 1
ATOM 602 N N . ALA A 1 72 ? 16.334 0.796 2.716 1.00 88.69 72 ALA A N 1
ATOM 603 C CA . ALA A 1 72 ? 15.430 0.310 3.749 1.00 88.69 72 ALA A CA 1
ATOM 604 C C . ALA A 1 72 ? 16.091 -0.811 4.569 1.00 88.69 72 ALA A C 1
ATOM 606 O O . ALA A 1 72 ? 16.831 -1.651 4.042 1.00 88.69 72 ALA A O 1
ATOM 607 N N . ILE A 1 73 ? 15.841 -0.798 5.881 1.00 87.06 73 ILE A N 1
ATOM 608 C CA . ILE A 1 73 ? 16.423 -1.767 6.819 1.00 87.06 73 ILE A CA 1
ATOM 609 C C . ILE A 1 73 ? 15.743 -3.128 6.633 1.00 87.06 73 ILE A C 1
ATOM 611 O O . ILE A 1 73 ? 16.419 -4.153 6.532 1.00 87.06 73 ILE A O 1
ATOM 615 N N . SER A 1 74 ? 14.414 -3.129 6.546 1.00 89.88 74 SER A N 1
ATOM 616 C CA . SER A 1 74 ? 13.583 -4.300 6.270 1.00 89.88 74 SER A CA 1
ATOM 617 C C . SER A 1 74 ? 13.256 -4.429 4.779 1.00 89.88 74 SER A C 1
ATOM 619 O O . SER A 1 74 ? 13.477 -3.518 3.983 1.00 89.88 74 SER A O 1
ATOM 621 N N . ASN A 1 75 ? 12.731 -5.595 4.394 1.00 94.62 75 ASN A N 1
ATOM 622 C CA . ASN A 1 75 ? 12.320 -5.861 3.012 1.00 94.62 75 ASN A CA 1
ATOM 623 C C . ASN A 1 75 ? 11.119 -5.002 2.593 1.00 94.62 75 ASN A C 1
ATOM 625 O O . ASN A 1 75 ? 11.071 -4.543 1.458 1.00 94.62 75 ASN A O 1
ATOM 629 N N . ALA A 1 76 ? 10.183 -4.770 3.508 1.00 94.88 76 ALA A N 1
ATOM 630 C CA . ALA A 1 76 ? 9.126 -3.784 3.367 1.00 94.88 76 ALA A CA 1
ATOM 631 C C . ALA A 1 76 ? 9.017 -2.995 4.680 1.00 94.88 76 ALA A C 1
ATOM 633 O O . ALA A 1 76 ? 9.403 -3.512 5.731 1.00 94.88 76 ALA A O 1
ATOM 634 N N . GLN A 1 77 ? 8.598 -1.732 4.613 1.00 94.00 77 GLN A N 1
ATOM 635 C CA . GLN A 1 77 ? 8.304 -0.923 5.796 1.00 94.00 77 GLN A CA 1
ATOM 636 C C . GLN A 1 77 ? 7.287 0.173 5.512 1.00 94.00 77 GLN A C 1
ATOM 638 O O . GLN A 1 77 ? 7.395 0.913 4.534 1.00 94.00 77 GLN A O 1
ATOM 643 N N . TYR A 1 78 ? 6.360 0.343 6.440 1.00 94.06 78 TYR A N 1
ATOM 644 C CA . TYR A 1 78 ? 5.475 1.478 6.525 1.00 94.06 78 TYR A CA 1
ATOM 645 C C . TYR A 1 78 ? 6.157 2.615 7.284 1.00 94.06 78 TYR A C 1
ATOM 647 O O . TYR A 1 78 ? 6.652 2.446 8.402 1.00 94.06 78 TYR A O 1
ATOM 655 N N . ASN A 1 79 ? 6.145 3.800 6.685 1.00 91.81 79 ASN A N 1
ATOM 656 C CA . ASN A 1 79 ? 6.617 5.035 7.281 1.00 91.81 79 ASN A CA 1
ATOM 657 C C . ASN A 1 79 ? 5.424 5.968 7.521 1.00 91.81 79 ASN A C 1
ATOM 659 O O . ASN A 1 79 ? 4.794 6.460 6.579 1.00 91.81 79 ASN A O 1
ATOM 663 N N . LYS A 1 80 ? 5.128 6.217 8.800 1.00 90.06 80 LYS A N 1
ATOM 664 C CA . LYS A 1 80 ? 4.007 7.064 9.221 1.00 90.06 80 LYS A CA 1
ATOM 665 C C . LYS A 1 80 ? 4.222 8.546 8.911 1.00 90.06 80 LYS A C 1
ATOM 667 O O . LYS A 1 80 ? 3.255 9.224 8.577 1.00 90.06 80 LYS A O 1
ATOM 672 N N . ASP A 1 81 ? 5.466 9.027 8.938 1.00 89.44 81 ASP A N 1
ATOM 673 C CA . ASP A 1 81 ? 5.790 10.455 8.810 1.00 89.44 81 ASP A CA 1
ATOM 674 C C . ASP A 1 81 ? 5.473 10.992 7.408 1.00 89.44 81 ASP A C 1
ATOM 676 O O . ASP A 1 81 ? 5.203 12.178 7.225 1.00 89.44 81 ASP A O 1
ATOM 680 N N . ASN A 1 82 ? 5.489 10.116 6.400 1.00 91.69 82 ASN A N 1
ATOM 681 C CA . ASN A 1 82 ? 5.201 10.469 5.011 1.00 91.69 82 ASN A CA 1
ATOM 682 C C . ASN A 1 82 ? 4.164 9.553 4.337 1.00 91.69 82 ASN A C 1
ATOM 684 O O . ASN A 1 82 ? 4.054 9.584 3.109 1.00 91.69 82 ASN A O 1
ATOM 688 N N . ILE A 1 83 ? 3.433 8.754 5.127 1.00 94.38 83 ILE A N 1
ATOM 689 C CA . ILE A 1 83 ? 2.409 7.792 4.687 1.00 94.38 83 ILE A CA 1
ATOM 690 C C . ILE A 1 83 ? 2.909 6.995 3.475 1.00 94.38 83 ILE A C 1
ATOM 692 O O . ILE A 1 83 ? 2.379 7.097 2.362 1.00 94.38 83 ILE A O 1
ATOM 696 N N . SER A 1 84 ? 3.980 6.231 3.674 1.00 96.44 84 SER A N 1
ATOM 697 C CA . SER A 1 84 ? 4.567 5.435 2.600 1.00 96.44 84 SER A CA 1
ATOM 698 C C . SER A 1 84 ? 4.786 3.986 2.976 1.00 96.44 84 SER A C 1
ATOM 700 O O . SER A 1 84 ? 5.010 3.675 4.137 1.00 96.44 84 SER A O 1
ATOM 702 N N . ILE A 1 85 ? 4.718 3.118 1.973 1.00 97.06 85 ILE A N 1
ATOM 703 C CA . ILE A 1 85 ? 5.196 1.742 2.039 1.00 97.06 85 ILE A CA 1
ATOM 704 C C . ILE A 1 85 ? 6.424 1.675 1.138 1.00 97.06 85 ILE A C 1
ATOM 706 O O . ILE A 1 85 ? 6.362 1.977 -0.059 1.00 97.06 85 ILE A O 1
ATOM 710 N N . GLU A 1 86 ? 7.557 1.343 1.741 1.00 97.19 86 GLU A N 1
ATOM 711 C CA . GLU A 1 86 ? 8.849 1.258 1.078 1.00 97.19 86 GLU A CA 1
ATOM 712 C C . GLU A 1 86 ? 9.253 -0.202 0.938 1.00 97.19 86 GLU A C 1
ATOM 714 O O . GLU A 1 86 ? 9.307 -0.91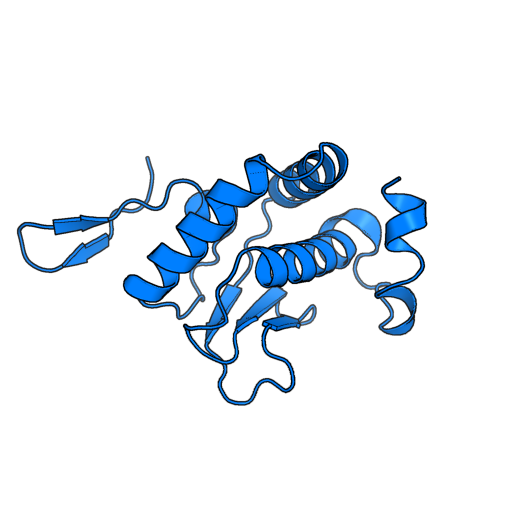9 1.932 1.00 97.19 86 GLU A O 1
ATOM 719 N N . PHE A 1 87 ? 9.570 -0.623 -0.279 1.00 97.56 87 PHE A N 1
ATOM 720 C CA . PHE A 1 87 ? 10.111 -1.940 -0.585 1.00 97.56 87 PHE A CA 1
ATOM 721 C C . PHE A 1 87 ? 11.606 -1.821 -0.846 1.00 97.56 87 PHE A C 1
ATOM 723 O O . PHE A 1 87 ? 12.049 -0.881 -1.507 1.00 97.56 87 PHE A O 1
ATOM 730 N N . LYS A 1 88 ? 12.404 -2.766 -0.355 1.00 96.81 88 LYS A N 1
ATOM 731 C CA . LYS A 1 88 ? 13.858 -2.736 -0.548 1.00 96.81 88 LYS A CA 1
ATOM 732 C C . LYS A 1 88 ? 14.253 -2.868 -2.020 1.00 96.81 88 LYS A C 1
ATOM 734 O O . LYS A 1 88 ? 15.162 -2.188 -2.490 1.00 96.81 88 LYS A O 1
ATOM 739 N N . ASP A 1 89 ? 13.530 -3.703 -2.750 1.00 96.00 89 ASP A N 1
ATOM 740 C CA . ASP A 1 89 ? 13.675 -3.929 -4.182 1.00 96.00 89 ASP A CA 1
ATOM 741 C C . ASP A 1 89 ? 12.352 -4.462 -4.762 1.00 96.00 89 ASP A C 1
ATOM 743 O O . ASP A 1 89 ? 11.354 -4.598 -4.053 1.00 96.00 89 ASP A O 1
ATOM 747 N N . SER A 1 90 ? 12.311 -4.726 -6.066 1.00 94.81 90 SER A N 1
ATOM 748 C CA . SER A 1 90 ? 11.091 -5.185 -6.733 1.00 94.81 90 SER A CA 1
ATOM 749 C C . SER A 1 90 ? 10.710 -6.633 -6.375 1.00 94.81 90 SER A C 1
ATOM 751 O O . SER A 1 90 ? 9.547 -6.989 -6.534 1.00 94.81 90 SER A O 1
ATOM 753 N N . TYR A 1 91 ? 11.649 -7.470 -5.904 1.00 91.38 91 TYR A N 1
ATOM 754 C CA . TYR A 1 91 ? 11.398 -8.887 -5.585 1.00 91.38 91 TYR A CA 1
ATOM 755 C C . TYR A 1 91 ? 10.643 -9.075 -4.274 1.00 91.38 91 TY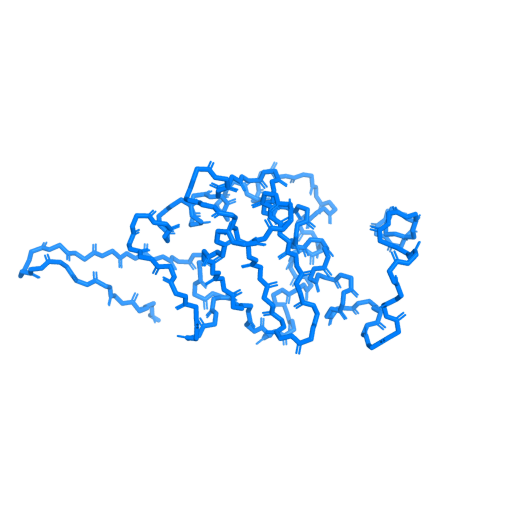R A C 1
ATOM 757 O O . TYR A 1 91 ? 10.045 -10.122 -4.052 1.00 91.38 91 TYR A O 1
ATOM 765 N N . VAL A 1 92 ? 10.683 -8.068 -3.408 1.00 94.12 92 VAL A N 1
ATOM 766 C CA . VAL A 1 92 ? 9.997 -8.071 -2.112 1.00 94.12 92 VAL A CA 1
ATOM 767 C C . VAL A 1 92 ? 8.623 -7.396 -2.167 1.00 94.12 92 VAL A C 1
ATOM 769 O O . VAL A 1 92 ? 8.000 -7.190 -1.126 1.00 94.12 92 VAL A O 1
ATOM 772 N N . ILE A 1 93 ? 8.144 -7.052 -3.369 1.00 94.69 93 ILE A N 1
ATOM 773 C CA . ILE A 1 93 ? 6.744 -6.687 -3.605 1.00 94.69 93 ILE A CA 1
ATOM 774 C C . ILE A 1 93 ? 5.939 -7.989 -3.687 1.00 94.69 93 ILE A C 1
ATOM 776 O O . ILE A 1 93 ? 5.641 -8.491 -4.770 1.00 94.69 93 ILE A O 1
ATOM 780 N N . ASP A 1 94 ? 5.624 -8.542 -2.521 1.00 91.69 94 ASP A N 1
ATOM 781 C CA . ASP A 1 94 ? 4.795 -9.732 -2.353 1.00 91.69 94 ASP A CA 1
ATOM 782 C C . ASP A 1 94 ? 3.582 -9.433 -1.460 1.00 91.69 94 ASP A C 1
ATOM 784 O O . ASP A 1 94 ? 3.475 -8.369 -0.839 1.00 91.69 94 ASP A O 1
ATOM 788 N N . ASP A 1 95 ? 2.617 -10.345 -1.458 1.00 88.62 95 ASP A N 1
ATOM 789 C CA . ASP A 1 95 ? 1.337 -10.153 -0.793 1.00 88.62 95 ASP A CA 1
ATOM 790 C C . ASP A 1 95 ? 1.415 -10.262 0.731 1.00 88.62 95 ASP A C 1
ATOM 792 O O . ASP A 1 95 ? 0.716 -9.514 1.413 1.00 88.62 95 ASP A O 1
ATOM 796 N N . ASP A 1 96 ? 2.291 -11.105 1.277 1.00 88.50 96 ASP A N 1
ATOM 797 C CA . ASP A 1 96 ? 2.497 -11.208 2.725 1.00 88.50 96 ASP A CA 1
ATOM 798 C C . ASP A 1 96 ? 3.127 -9.929 3.300 1.00 88.50 96 ASP A C 1
ATOM 800 O O . ASP A 1 96 ? 2.632 -9.375 4.286 1.00 88.50 96 ASP A O 1
ATOM 804 N N . LYS A 1 97 ? 4.169 -9.399 2.650 1.00 90.75 97 LYS A N 1
ATOM 805 C CA . LYS A 1 97 ? 4.809 -8.134 3.038 1.00 90.75 97 LYS A CA 1
ATOM 806 C C . LYS A 1 97 ? 3.868 -6.960 2.874 1.00 90.75 97 LYS A C 1
ATOM 808 O O . LYS A 1 97 ? 3.779 -6.108 3.754 1.00 90.75 97 LYS A O 1
ATOM 813 N N . LEU A 1 98 ? 3.145 -6.907 1.759 1.00 93.38 98 LEU A N 1
ATOM 814 C CA . LEU A 1 98 ? 2.163 -5.856 1.546 1.00 93.38 98 LEU A CA 1
ATOM 815 C C . LEU A 1 98 ? 1.067 -5.896 2.616 1.00 93.38 98 LEU A C 1
ATOM 817 O O . LEU A 1 98 ? 0.674 -4.844 3.116 1.00 93.38 98 LEU A O 1
ATOM 821 N N . MET A 1 99 ? 0.579 -7.086 2.972 1.00 90.94 99 MET A N 1
ATOM 822 C CA . MET A 1 99 ? -0.438 -7.261 4.006 1.00 90.94 99 MET A CA 1
ATOM 823 C C . MET A 1 99 ? 0.028 -6.671 5.339 1.00 90.94 99 MET A C 1
ATOM 825 O O . MET A 1 99 ? -0.690 -5.857 5.918 1.00 90.94 99 MET A O 1
ATOM 829 N N . GLU A 1 100 ? 1.231 -7.028 5.794 1.00 90.19 100 GLU A N 1
ATOM 830 C CA . GLU A 1 100 ? 1.821 -6.508 7.034 1.00 90.19 100 GLU A CA 1
ATOM 831 C C . GLU A 1 100 ? 1.903 -4.974 7.024 1.00 90.19 100 GLU A C 1
ATOM 833 O O . GLU A 1 100 ? 1.418 -4.306 7.942 1.00 90.19 100 GLU A O 1
ATOM 838 N N . GLU A 1 101 ? 2.413 -4.384 5.943 1.00 94.31 101 GLU A N 1
ATOM 839 C CA . GLU A 1 101 ? 2.555 -2.929 5.873 1.00 94.31 101 GLU A CA 1
ATOM 840 C C . GLU A 1 101 ? 1.220 -2.192 5.715 1.00 94.31 101 GLU A C 1
ATOM 842 O O . GLU A 1 101 ? 1.063 -1.069 6.202 1.00 94.31 101 GLU A O 1
ATOM 847 N N . LEU A 1 102 ? 0.214 -2.818 5.099 1.00 93.50 102 LEU A N 1
ATOM 848 C CA . LEU A 1 102 ? -1.150 -2.289 5.084 1.00 93.50 102 LEU A CA 1
ATOM 849 C C . LEU A 1 102 ? -1.810 -2.363 6.462 1.00 93.50 102 LEU A C 1
ATOM 851 O O . LEU A 1 102 ? -2.597 -1.473 6.791 1.00 93.50 102 LEU A O 1
ATOM 855 N N . LEU A 1 103 ? -1.480 -3.361 7.290 1.00 90.44 103 LEU A N 1
ATOM 856 C CA . LEU A 1 103 ? -1.910 -3.376 8.689 1.00 90.44 103 LEU A CA 1
ATOM 857 C C . LEU A 1 103 ? -1.290 -2.215 9.458 1.00 90.44 103 LEU A C 1
ATOM 859 O O . LEU A 1 103 ? -2.010 -1.509 10.163 1.00 90.44 103 LEU A O 1
ATOM 863 N N . HIS A 1 104 ? 0.003 -1.950 9.273 1.00 90.06 104 HIS A N 1
ATOM 864 C CA . HIS A 1 104 ? 0.654 -0.780 9.865 1.00 90.06 104 HIS A CA 1
ATOM 865 C C . HIS A 1 104 ? 0.059 0.542 9.366 1.00 90.06 104 HIS A C 1
ATOM 867 O O . HIS A 1 104 ? -0.180 1.459 10.157 1.00 90.06 104 HIS A O 1
ATOM 873 N N . ALA A 1 105 ? -0.280 0.632 8.079 1.00 92.62 105 ALA A N 1
ATOM 874 C CA . ALA A 1 105 ? -0.993 1.784 7.545 1.00 92.62 105 ALA A CA 1
ATOM 875 C C . ALA A 1 105 ? -2.390 1.940 8.167 1.00 92.62 105 ALA A C 1
ATOM 877 O O . ALA A 1 105 ? -2.780 3.050 8.520 1.00 92.62 105 ALA A O 1
ATOM 878 N N . ALA A 1 106 ? -3.141 0.851 8.350 1.00 91.00 106 ALA A N 1
ATOM 879 C CA . ALA A 1 106 ? -4.455 0.887 8.987 1.00 91.00 106 ALA A CA 1
ATOM 880 C C . ALA A 1 106 ? -4.368 1.246 10.478 1.00 91.00 106 ALA A C 1
ATOM 882 O O . ALA A 1 106 ? -5.166 2.050 10.958 1.00 91.00 106 ALA A O 1
ATOM 883 N N . GLN A 1 107 ? -3.380 0.716 11.204 1.00 86.38 107 GLN A N 1
ATOM 884 C CA . GLN A 1 107 ? -3.067 1.122 12.578 1.00 86.38 107 GLN A CA 1
ATOM 885 C C . GLN A 1 107 ? -2.942 2.642 12.665 1.00 86.38 107 GLN A C 1
ATOM 887 O O . GLN A 1 107 ? -3.660 3.279 13.437 1.00 86.38 107 GLN A O 1
ATOM 892 N N . HIS A 1 108 ? -2.087 3.219 11.823 1.00 90.19 108 HIS A N 1
ATOM 893 C CA . HIS A 1 108 ? -1.865 4.655 11.788 1.00 90.19 108 HIS A CA 1
ATOM 894 C C . HIS A 1 108 ? -3.125 5.427 11.373 1.00 90.19 108 HIS A C 1
ATOM 896 O O . HIS A 1 108 ? -3.568 6.319 12.087 1.00 90.19 108 HIS A O 1
ATOM 902 N N . LEU A 1 109 ? -3.726 5.093 10.234 1.00 89.94 109 LEU A N 1
ATOM 903 C CA . LEU A 1 109 ? -4.712 5.955 9.576 1.00 89.94 109 LEU A CA 1
ATOM 904 C C . LEU A 1 109 ? -6.154 5.752 10.056 1.00 89.94 109 LEU A C 1
ATOM 906 O O . LEU A 1 109 ? -6.992 6.619 9.814 1.00 89.94 109 LEU A O 1
ATOM 910 N N . VAL A 1 110 ? -6.455 4.623 10.701 1.00 89.00 110 VAL A N 1
ATOM 911 C CA . VAL A 1 110 ? -7.820 4.263 11.118 1.00 89.00 110 VAL A CA 1
ATOM 912 C C . VAL A 1 110 ? -7.969 4.254 12.637 1.00 89.00 110 VAL A C 1
ATOM 914 O O . VAL A 1 110 ? -8.979 4.735 13.143 1.00 89.00 110 VAL A O 1
ATOM 917 N N . TYR A 1 111 ? -7.001 3.691 13.366 1.00 82.38 111 TYR A N 1
ATOM 918 C CA . TYR A 1 111 ? -7.213 3.321 14.771 1.00 82.38 111 TYR A CA 1
ATOM 919 C C . TYR A 1 111 ? -6.466 4.190 15.782 1.00 82.38 111 TYR A C 1
ATOM 921 O O . TYR A 1 111 ? -7.022 4.498 16.834 1.00 82.38 111 TYR A O 1
ATOM 929 N N . TYR A 1 112 ? -5.217 4.560 15.493 1.00 78.62 112 TYR A N 1
ATOM 930 C CA . TYR A 1 112 ? -4.321 5.167 16.482 1.00 78.62 112 TYR A CA 1
ATOM 931 C C . TYR A 1 112 ? -3.886 6.594 16.143 1.00 78.62 112 TYR A C 1
ATOM 933 O O . TYR A 1 112 ? -3.550 7.352 17.053 1.00 78.62 112 TYR A O 1
ATOM 941 N N . GLY A 1 113 ? -3.902 6.985 14.866 1.00 78.00 113 GLY A N 1
ATOM 942 C CA . GLY A 1 113 ? -3.454 8.311 14.443 1.00 78.00 113 GLY A CA 1
ATOM 943 C C . GLY A 1 113 ? -2.019 8.599 14.889 1.00 78.00 113 GLY A C 1
ATOM 944 O O . GLY A 1 113 ? -1.156 7.719 14.914 1.00 78.00 113 GLY A O 1
ATOM 945 N N . GLU A 1 114 ? -1.783 9.840 15.309 1.00 69.94 114 GLU A N 1
ATOM 946 C CA . GLU A 1 114 ? -0.478 10.317 15.789 1.00 69.94 114 GLU A CA 1
ATOM 947 C C . GLU A 1 114 ? 0.022 9.576 17.042 1.00 69.94 114 GLU A C 1
ATOM 949 O O . GLU A 1 114 ? 1.223 9.548 17.310 1.00 69.94 114 GLU A O 1
ATOM 954 N N . VAL A 1 115 ? -0.882 8.919 17.779 1.00 68.44 115 VAL A N 1
ATOM 955 C CA . VAL A 1 115 ? -0.590 8.174 19.016 1.00 68.44 115 VAL A CA 1
ATOM 956 C C . VAL A 1 115 ? -0.003 6.782 18.727 1.00 68.44 115 VAL A C 1
ATOM 958 O O . VAL A 1 115 ? 0.295 6.029 19.653 1.00 68.44 115 VAL A O 1
ATOM 961 N N . MET A 1 116 ? 0.199 6.415 17.454 1.00 68.81 116 MET A N 1
ATOM 962 C CA . MET A 1 116 ? 0.890 5.179 17.080 1.00 68.81 116 MET A CA 1
ATOM 963 C C . MET A 1 116 ? 2.354 5.207 17.565 1.00 68.81 116 MET A C 1
ATOM 965 O O . MET A 1 116 ? 3.251 5.758 16.914 1.00 68.81 116 MET A O 1
ATOM 969 N N . ASP A 1 117 ? 2.583 4.608 18.732 1.00 60.06 117 ASP A N 1
ATOM 970 C CA . ASP A 1 117 ? 3.897 4.372 19.329 1.00 60.06 117 ASP A CA 1
ATOM 971 C C . ASP A 1 117 ? 4.491 3.064 18.769 1.00 60.06 117 ASP A C 1
ATOM 973 O O . ASP A 1 117 ? 3.788 2.059 18.626 1.00 60.06 117 ASP A O 1
ATOM 977 N N . ASN A 1 118 ? 5.796 3.057 18.470 1.00 57.81 118 ASN A N 1
ATOM 978 C CA . ASN A 1 118 ? 6.515 1.909 17.897 1.00 57.81 118 ASN A CA 1
ATOM 979 C C . ASN A 1 118 ? 6.388 0.637 18.755 1.00 57.81 118 ASN A C 1
ATOM 981 O O . ASN A 1 118 ? 6.552 -0.469 18.243 1.00 57.81 118 ASN A O 1
ATOM 985 N N . LYS A 1 119 ? 6.070 0.778 20.048 1.00 52.03 119 LYS A N 1
ATOM 986 C CA . LYS A 1 119 ? 5.863 -0.340 20.980 1.00 52.03 119 LYS A CA 1
ATOM 987 C C . LYS A 1 119 ? 4.540 -1.103 20.797 1.00 52.03 119 LYS A C 1
ATOM 989 O O . LYS A 1 119 ? 4.441 -2.230 21.266 1.00 52.03 119 LYS A O 1
ATOM 994 N N . TYR A 1 120 ? 3.545 -0.538 20.106 1.00 51.22 120 TYR A N 1
ATOM 995 C CA . TYR A 1 120 ? 2.233 -1.179 19.882 1.00 51.22 120 TYR A CA 1
ATOM 996 C C . TYR A 1 120 ? 2.123 -1.905 18.536 1.00 51.22 120 TYR A C 1
ATOM 998 O O . TYR A 1 120 ? 1.061 -2.418 18.189 1.00 51.22 120 TYR A O 1
ATOM 1006 N N . ARG A 1 121 ? 3.234 -1.971 17.794 1.00 54.25 121 ARG A N 1
ATOM 1007 C CA . ARG A 1 121 ? 3.324 -2.484 16.422 1.00 54.25 121 ARG A CA 1
ATOM 1008 C C . ARG A 1 121 ? 2.838 -3.932 16.260 1.00 54.25 121 ARG A C 1
ATOM 1010 O O . ARG A 1 121 ? 2.349 -4.271 15.188 1.00 54.25 121 ARG A O 1
ATOM 1017 N N . TYR A 1 122 ? 2.911 -4.738 17.323 1.00 54.06 122 TYR A N 1
ATOM 1018 C CA . TYR A 1 122 ? 2.586 -6.169 17.281 1.00 54.06 122 TYR A CA 1
ATOM 1019 C C . TYR A 1 122 ? 1.465 -6.599 18.243 1.00 54.06 122 TYR A C 1
ATOM 1021 O O . TYR A 1 122 ? 0.648 -7.428 17.873 1.00 54.06 122 TYR A O 1
ATOM 1029 N N . TYR A 1 123 ? 1.378 -6.036 19.455 1.00 41.50 123 TYR A N 1
ATOM 1030 C CA . TYR A 1 123 ? 0.556 -6.632 20.525 1.00 41.50 123 TYR A CA 1
ATOM 1031 C C . TYR A 1 123 ? -0.904 -6.150 20.579 1.00 41.50 123 TYR A C 1
ATOM 1033 O O . TYR A 1 123 ? -1.787 -6.900 20.977 1.00 41.50 123 TYR A O 1
ATOM 1041 N N . GLU A 1 124 ? -1.195 -4.898 20.207 1.00 45.75 124 GLU A N 1
ATOM 1042 C CA . GLU A 1 124 ? -2.562 -4.367 20.359 1.00 45.75 124 GLU A CA 1
ATOM 1043 C C . GLU A 1 124 ? -3.446 -4.549 19.123 1.00 45.75 124 GLU A C 1
ATOM 1045 O O . GLU A 1 124 ? -4.672 -4.480 19.222 1.00 45.75 124 GLU A O 1
ATOM 1050 N N . PHE A 1 125 ? -2.854 -4.767 17.950 1.00 50.44 125 PHE A N 1
ATOM 1051 C CA . PHE A 1 125 ? -3.639 -4.833 16.724 1.00 50.44 125 PHE A CA 1
ATOM 1052 C C . PHE A 1 125 ? -4.447 -6.121 16.605 1.00 50.44 125 PHE A C 1
ATOM 1054 O O . PHE A 1 125 ? -5.587 -6.070 16.145 1.00 50.44 125 PHE A O 1
ATOM 1061 N N . GLU A 1 126 ? -3.901 -7.236 17.096 1.00 47.53 126 GLU A N 1
ATOM 1062 C CA . GLU A 1 126 ? -4.653 -8.482 17.254 1.00 47.53 126 GLU A CA 1
ATOM 1063 C C . GLU A 1 126 ? -5.858 -8.286 18.188 1.00 47.53 126 GLU A C 1
ATOM 1065 O O . GLU A 1 126 ? -6.938 -8.761 17.880 1.00 47.53 126 GLU A O 1
ATOM 1070 N N . VAL A 1 127 ? -5.729 -7.494 19.260 1.00 46.69 127 VAL A N 1
ATOM 1071 C CA . VAL A 1 127 ? -6.789 -7.307 20.274 1.00 46.69 127 VAL A CA 1
ATOM 1072 C C . VAL A 1 127 ? -7.873 -6.297 19.858 1.00 46.69 127 VAL A C 1
ATOM 1074 O O . VAL A 1 127 ? -8.997 -6.364 20.346 1.00 46.69 127 VAL A O 1
ATOM 1077 N N . LYS A 1 128 ? -7.570 -5.322 18.986 1.00 45.47 128 LYS A N 1
ATOM 1078 C CA . LYS A 1 128 ? -8.565 -4.330 18.511 1.00 45.47 128 LYS A CA 1
ATOM 1079 C C . LYS A 1 128 ? -9.234 -4.693 17.184 1.00 45.47 128 LYS A C 1
ATOM 1081 O O . LYS A 1 128 ? -10.257 -4.088 16.852 1.00 45.47 128 LYS A O 1
ATOM 1086 N N . CYS A 1 129 ? -8.658 -5.614 16.412 1.00 48.00 129 CYS A N 1
ATOM 1087 C CA . CYS A 1 129 ? -9.225 -6.053 15.134 1.00 48.00 129 CYS A CA 1
ATOM 1088 C C . CYS A 1 129 ? -9.964 -7.396 15.205 1.00 48.00 129 CYS A C 1
ATOM 1090 O O . CYS A 1 129 ? -10.768 -7.639 14.302 1.00 48.00 129 CYS A O 1
ATOM 1092 N N . PHE A 1 130 ? -9.731 -8.206 16.246 1.00 43.81 130 PHE A N 1
ATOM 1093 C CA . PHE A 1 130 ? -10.349 -9.518 16.457 1.00 43.81 130 PHE A CA 1
ATOM 1094 C C . PHE A 1 130 ? -11.065 -9.597 17.807 1.00 43.81 130 PHE A C 1
ATOM 1096 O O . PHE A 1 130 ? -10.450 -9.226 18.830 1.00 43.81 130 PHE A O 1
#

Foldseek 3Di:
DADWDDDPDPDTDGQPQCRLAADPQADDDPLLSVLLSVLSVCQVVDDPLLVVLLVQLSVLSYHEHEYEDLPDPDQWAADLVRRYIYGNDSVSSHNVRVSLRSLVSSCCRPPQPPNPDPVPSPDCSVVVSD